Protein AF-A0A8T8HX83-F1 (afdb_monomer_lite)

Sequence (139 aa):
MDARGPGLGERLDAIRAEASGDGVSVTVDLHGKPVDLAFSREALALRPEALAHAVRRLVARAAADALSRATAVLSEVVPVDWLDPAGQPDPTGQSDPAERSALTGRSGLAGRRGAVERLDAVERPAAVERPGAAGPWAW

InterPro domains:
  IPR036894 Nucleoid-associated protein YbaB-like domain superfamily [G3DSA:3.30.1310.10] (6-80)

Radius of gyration: 31.45 Å; chains: 1; bounding box: 86×32×72 Å

pLDDT: mean 73.51, std 24.48, range [34.69, 98.75]

Organism: NCBI:txid173560

Secondary structure (DSSP, 8-state):
--SSPPPHHHHHHT-EEEEEETTEEEEEETTS-EEEEEE-TTGGGS-HHHHHHHHHHHHHHHHHHHHHHHHHHHHTTS-GGGS-TT----S-----GGGGTT-------------------------------------

Structure (mmCIF, N/CA/C/O backbone):
data_AF-A0A8T8HX83-F1
#
_entry.id   AF-A0A8T8HX83-F1
#
loop_
_atom_site.group_PDB
_atom_site.id
_atom_site.type_symbol
_atom_site.label_atom_id
_atom_site.label_alt_id
_atom_site.label_comp_id
_atom_site.label_asym_id
_atom_site.label_entity_id
_atom_site.label_seq_id
_atom_site.pdbx_PDB_ins_code
_atom_site.Cartn_x
_atom_site.Cartn_y
_atom_site.Cartn_z
_atom_site.occupancy
_atom_site.B_iso_or_equiv
_atom_site.auth_seq_id
_atom_site.auth_comp_id
_atom_site.auth_asym_id
_atom_site.auth_atom_id
_atom_site.pdbx_PDB_model_num
ATOM 1 N N . MET A 1 1 ? 2.676 10.039 -29.793 1.00 46.41 1 MET A N 1
ATOM 2 C CA . MET A 1 1 ? 2.387 8.830 -28.997 1.00 46.41 1 MET A CA 1
ATOM 3 C C . MET A 1 1 ? 3.520 7.868 -29.278 1.00 46.41 1 MET A C 1
ATOM 5 O O . MET A 1 1 ? 3.504 7.213 -30.313 1.00 46.41 1 MET A O 1
ATOM 9 N N . ASP A 1 2 ? 4.566 7.907 -28.457 1.00 44.38 2 ASP A N 1
ATOM 10 C CA . ASP A 1 2 ? 5.737 7.054 -28.650 1.00 44.38 2 ASP A CA 1
ATOM 11 C C . ASP A 1 2 ? 5.355 5.592 -28.407 1.00 44.38 2 ASP A C 1
ATOM 13 O O . ASP A 1 2 ? 4.798 5.240 -27.374 1.00 44.38 2 ASP A O 1
ATOM 17 N N . ALA A 1 3 ? 5.624 4.738 -29.393 1.00 56.97 3 ALA A N 1
ATOM 18 C CA . ALA A 1 3 ? 5.230 3.327 -29.425 1.00 56.97 3 ALA A CA 1
ATOM 19 C C . ALA A 1 3 ? 6.085 2.415 -28.517 1.00 56.97 3 ALA A C 1
ATOM 21 O O . ALA A 1 3 ? 6.122 1.200 -28.704 1.00 56.97 3 ALA A O 1
ATOM 22 N N . ARG A 1 4 ? 6.804 2.988 -27.549 1.00 68.12 4 ARG A N 1
ATOM 23 C CA . ARG A 1 4 ? 7.551 2.249 -26.528 1.00 68.12 4 ARG A CA 1
ATOM 24 C C . ARG A 1 4 ? 6.786 2.433 -25.228 1.00 68.12 4 ARG A C 1
ATOM 26 O O . ARG A 1 4 ? 6.531 3.567 -24.842 1.00 68.12 4 ARG A O 1
ATOM 33 N N . GLY A 1 5 ? 6.366 1.330 -24.611 1.00 70.62 5 GLY A N 1
ATOM 34 C CA . GLY A 1 5 ? 5.662 1.359 -23.330 1.00 70.62 5 GLY A CA 1
ATOM 35 C C . GLY A 1 5 ? 6.435 2.117 -22.238 1.00 70.62 5 GLY A C 1
ATOM 36 O O . GLY A 1 5 ? 7.593 2.489 -22.450 1.00 70.62 5 GLY A O 1
ATOM 37 N N . PRO A 1 6 ? 5.808 2.335 -21.070 1.00 82.81 6 PRO A N 1
ATOM 38 C CA . PRO A 1 6 ? 6.400 3.106 -19.981 1.00 82.81 6 PRO A CA 1
ATOM 39 C C . PRO A 1 6 ? 7.792 2.575 -19.621 1.00 82.81 6 PRO A C 1
ATOM 41 O O . PRO A 1 6 ? 8.014 1.361 -19.540 1.00 82.81 6 PRO A O 1
ATOM 44 N N . GLY A 1 7 ? 8.740 3.494 -19.426 1.00 89.19 7 GLY A N 1
ATOM 45 C CA . GLY A 1 7 ? 10.116 3.148 -19.068 1.00 89.19 7 GLY A CA 1
ATOM 46 C C . GLY A 1 7 ? 10.184 2.447 -17.708 1.00 89.19 7 GLY A C 1
ATOM 47 O O . GLY A 1 7 ? 9.274 2.569 -16.894 1.00 89.19 7 GLY A O 1
ATOM 48 N N . LEU A 1 8 ? 11.279 1.733 -17.418 1.00 91.06 8 LEU A N 1
ATOM 49 C CA . LEU A 1 8 ? 11.431 1.001 -16.149 1.00 91.06 8 LEU A CA 1
ATOM 50 C C . LEU A 1 8 ? 11.175 1.886 -14.916 1.00 91.06 8 LEU A C 1
ATOM 52 O O . LEU A 1 8 ? 10.463 1.474 -14.007 1.00 91.06 8 LEU A O 1
ATOM 56 N N . GLY A 1 9 ? 11.715 3.108 -14.903 1.00 90.31 9 GLY A N 1
ATOM 57 C CA . GLY A 1 9 ? 11.500 4.052 -13.803 1.00 90.31 9 GLY A CA 1
ATOM 58 C C . GLY A 1 9 ? 10.027 4.422 -13.615 1.00 90.31 9 GLY A C 1
ATOM 59 O O . GLY A 1 9 ? 9.544 4.418 -12.493 1.00 90.31 9 GLY A O 1
ATOM 60 N N . GLU A 1 10 ? 9.296 4.653 -14.706 1.00 93.62 10 GLU A N 1
ATOM 61 C CA . GLU A 1 10 ? 7.857 4.950 -14.677 1.00 93.62 10 GLU A CA 1
ATOM 62 C C . GLU A 1 10 ? 7.046 3.740 -14.198 1.00 93.62 10 GLU A C 1
ATOM 64 O O . GLU A 1 10 ? 6.127 3.875 -13.394 1.00 93.62 10 GLU A O 1
ATOM 69 N N . ARG A 1 11 ? 7.432 2.532 -14.622 1.00 94.25 11 ARG A N 1
ATOM 70 C CA . ARG A 1 11 ? 6.816 1.286 -14.152 1.00 94.25 11 ARG A CA 1
ATOM 71 C C . ARG A 1 11 ? 7.008 1.081 -12.651 1.00 94.25 11 ARG A C 1
ATOM 73 O O . ARG A 1 11 ? 6.066 0.660 -11.990 1.00 94.25 11 ARG A O 1
ATOM 80 N N . LEU A 1 12 ? 8.203 1.358 -12.126 1.00 95.44 12 LEU A N 1
ATOM 81 C CA . LEU A 1 12 ? 8.504 1.256 -10.695 1.00 95.44 12 LEU A CA 1
ATOM 82 C C . LEU A 1 12 ? 7.806 2.357 -9.888 1.00 95.44 12 LEU A C 1
ATOM 84 O O . LEU A 1 12 ? 7.233 2.068 -8.840 1.00 95.44 12 LEU A O 1
ATOM 88 N N . ASP A 1 13 ? 7.797 3.592 -10.391 1.00 95.12 13 ASP A N 1
ATOM 89 C CA . ASP A 1 13 ? 7.121 4.721 -9.742 1.00 95.1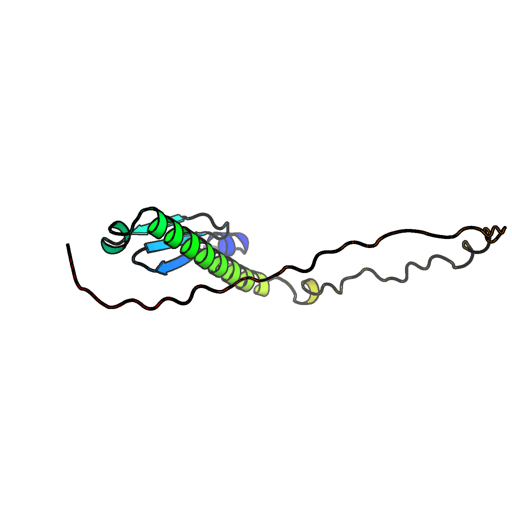2 13 ASP A CA 1
ATOM 90 C C . ASP A 1 13 ? 5.598 4.546 -9.710 1.00 95.12 13 ASP A C 1
ATOM 92 O O . ASP A 1 13 ? 4.944 4.998 -8.774 1.00 95.12 13 ASP A O 1
ATOM 96 N N . ALA A 1 14 ? 5.021 3.818 -10.669 1.00 96.25 14 ALA A N 1
ATOM 97 C CA . ALA A 1 14 ? 3.603 3.473 -10.679 1.00 96.25 14 ALA A CA 1
ATOM 98 C C . ALA A 1 14 ? 3.220 2.383 -9.658 1.00 96.25 14 ALA A C 1
ATOM 100 O O . ALA A 1 14 ? 2.029 2.152 -9.429 1.00 96.25 14 ALA A O 1
ATOM 101 N N . ILE A 1 15 ? 4.184 1.700 -9.024 1.00 97.69 15 ILE A N 1
ATOM 102 C CA . ILE A 1 15 ? 3.877 0.622 -8.079 1.00 97.69 15 ILE A CA 1
ATOM 103 C C . ILE A 1 15 ? 3.201 1.199 -6.840 1.00 97.69 15 ILE A C 1
ATOM 105 O O . ILE A 1 15 ? 3.781 1.962 -6.065 1.00 97.69 15 ILE A O 1
ATOM 109 N N . ARG A 1 16 ? 1.960 0.770 -6.638 1.00 98.12 16 ARG A N 1
ATOM 110 C CA . ARG A 1 16 ? 1.189 0.953 -5.413 1.00 98.12 16 ARG A CA 1
ATOM 111 C C . ARG A 1 16 ? 0.725 -0.408 -4.926 1.00 98.12 16 ARG A C 1
ATOM 113 O O . ARG A 1 16 ? 0.437 -1.281 -5.749 1.00 98.12 16 ARG A O 1
ATOM 120 N N . ALA A 1 17 ? 0.653 -0.599 -3.617 1.00 98.56 17 ALA A N 1
ATOM 121 C CA . ALA A 1 17 ? 0.102 -1.805 -3.012 1.00 98.56 17 ALA A CA 1
ATOM 122 C C . ALA A 1 17 ? -0.838 -1.439 -1.870 1.00 98.56 17 ALA A C 1
ATOM 124 O O . ALA A 1 17 ? -0.566 -0.512 -1.111 1.00 98.56 17 ALA A O 1
ATOM 125 N N . GLU A 1 18 ? -1.936 -2.179 -1.768 1.00 98.50 18 GLU A N 1
ATOM 126 C CA . GLU A 1 18 ? -2.992 -1.959 -0.789 1.00 98.50 18 GLU A CA 1
ATOM 127 C C . GLU A 1 18 ? -3.081 -3.159 0.153 1.00 98.50 18 GLU A C 1
ATOM 129 O O . GLU A 1 18 ? -2.979 -4.309 -0.281 1.00 98.50 18 GLU A O 1
ATOM 134 N N . ALA A 1 19 ? -3.303 -2.890 1.437 1.00 98.56 19 ALA A N 1
ATOM 135 C CA . ALA A 1 19 ? -3.663 -3.897 2.422 1.00 98.56 19 ALA A CA 1
ATOM 136 C C . ALA A 1 19 ? -4.820 -3.402 3.292 1.00 98.56 19 ALA A C 1
ATOM 138 O O . ALA A 1 19 ? -4.794 -2.284 3.807 1.00 98.56 19 ALA A O 1
ATOM 139 N N . SER A 1 20 ? -5.791 -4.283 3.532 1.00 98.31 20 SER A N 1
ATOM 140 C CA . SER A 1 20 ? -6.970 -3.996 4.349 1.00 98.31 20 SER A CA 1
ATOM 141 C C . SER A 1 20 ? -7.170 -5.011 5.477 1.00 98.31 20 SER A C 1
ATOM 143 O O . SER A 1 20 ? -6.863 -6.196 5.326 1.00 98.31 20 SER A O 1
ATOM 145 N N . GLY A 1 21 ? -7.723 -4.566 6.604 1.00 97.75 21 GLY A N 1
ATOM 146 C CA . GLY A 1 21 ? -8.079 -5.407 7.750 1.00 97.75 21 GLY A CA 1
ATOM 147 C C . GLY A 1 21 ? -8.609 -4.584 8.924 1.00 97.75 21 GLY A C 1
ATOM 148 O O . GLY A 1 21 ? -8.268 -3.413 9.052 1.00 97.75 21 GLY A O 1
ATOM 149 N N . ASP A 1 22 ? -9.453 -5.182 9.769 1.00 96.62 22 ASP A N 1
ATOM 150 C CA . ASP A 1 22 ? -10.086 -4.517 10.927 1.00 96.62 22 ASP A CA 1
ATOM 151 C C . ASP A 1 22 ? -10.778 -3.187 10.565 1.00 96.62 22 ASP A C 1
ATOM 153 O O . ASP A 1 22 ? -10.756 -2.218 11.322 1.00 96.62 22 ASP A O 1
ATOM 157 N N . GLY A 1 23 ? -11.344 -3.119 9.356 1.00 97.50 23 GLY A N 1
ATOM 158 C CA . GLY A 1 23 ? -12.006 -1.922 8.851 1.00 97.50 23 GLY A CA 1
ATOM 159 C C . GLY A 1 23 ? -11.067 -0.776 8.449 1.00 97.50 23 GLY A C 1
ATOM 160 O O . GLY A 1 23 ? -11.556 0.330 8.226 1.00 97.50 23 GLY A O 1
ATOM 161 N N . VAL A 1 24 ? -9.756 -1.011 8.376 1.00 98.38 24 VAL A N 1
ATOM 162 C CA . VAL A 1 24 ? -8.732 -0.077 7.883 1.00 98.38 24 VAL A CA 1
ATOM 163 C C . VAL A 1 24 ? -8.277 -0.536 6.497 1.00 98.38 24 VAL A C 1
ATOM 165 O O . VAL A 1 24 ? -8.068 -1.733 6.300 1.00 98.38 24 VAL A O 1
ATOM 168 N N . SER A 1 25 ? -8.083 0.388 5.554 1.00 98.44 25 SER A N 1
ATOM 169 C CA . SER A 1 25 ? -7.333 0.133 4.315 1.00 98.44 25 SER A CA 1
ATOM 170 C C . SER A 1 25 ? -6.172 1.115 4.185 1.00 98.44 25 SER A C 1
ATOM 172 O O . SER A 1 25 ? -6.318 2.297 4.497 1.00 98.44 25 SER A O 1
ATOM 174 N N . VAL A 1 26 ? -5.011 0.618 3.762 1.00 98.62 26 VAL A N 1
ATOM 175 C CA . VAL A 1 26 ? -3.785 1.398 3.570 1.00 98.62 26 VAL A CA 1
ATOM 176 C C . VAL A 1 26 ? -3.224 1.107 2.190 1.00 98.62 26 VAL A C 1
ATOM 178 O O . VAL A 1 26 ? -2.954 -0.053 1.881 1.00 98.62 26 VAL A O 1
ATOM 181 N N . THR A 1 27 ? -2.951 2.156 1.417 1.00 98.75 27 THR A N 1
ATOM 182 C CA . THR A 1 27 ? -2.176 2.061 0.175 1.00 98.75 27 THR A CA 1
ATOM 183 C C . THR A 1 27 ? -0.812 2.705 0.368 1.00 98.75 27 THR A C 1
ATOM 185 O O . THR A 1 27 ? -0.717 3.834 0.853 1.00 98.75 27 THR A O 1
ATOM 188 N N . VAL A 1 28 ? 0.251 2.013 -0.037 1.00 98.62 28 VAL A N 1
ATOM 189 C CA . VAL A 1 28 ? 1.629 2.524 -0.012 1.00 98.62 28 VAL A CA 1
ATOM 190 C C . VAL A 1 28 ? 2.234 2.566 -1.410 1.00 98.62 28 VAL A C 1
ATOM 192 O O . VAL A 1 28 ? 1.839 1.802 -2.296 1.00 98.62 28 VAL A O 1
ATOM 195 N N . ASP A 1 29 ? 3.198 3.459 -1.605 1.00 98.31 29 ASP A N 1
ATOM 196 C CA . ASP A 1 29 ? 4.095 3.432 -2.758 1.00 98.31 29 ASP A CA 1
ATOM 197 C C . ASP A 1 29 ? 5.273 2.467 -2.570 1.00 98.31 29 ASP A C 1
ATOM 199 O O . ASP A 1 29 ? 5.438 1.835 -1.523 1.00 98.31 29 ASP A O 1
ATOM 203 N N . LEU A 1 30 ? 6.108 2.351 -3.606 1.00 97.56 30 LEU A N 1
ATOM 204 C CA . LEU A 1 30 ? 7.309 1.518 -3.578 1.00 97.56 30 LEU A CA 1
ATOM 205 C C . LEU A 1 30 ? 8.324 1.946 -2.504 1.00 97.56 30 LEU A C 1
ATOM 207 O O . LEU A 1 30 ? 9.089 1.118 -2.014 1.00 97.56 30 LEU A O 1
ATOM 211 N N . HIS A 1 31 ? 8.327 3.215 -2.101 1.00 94.69 31 HIS A N 1
ATOM 212 C CA . HIS A 1 31 ? 9.190 3.709 -1.028 1.00 94.69 31 HIS A CA 1
ATOM 213 C C . HIS A 1 31 ? 8.657 3.347 0.368 1.00 94.69 31 HIS A C 1
ATOM 215 O O . HIS A 1 31 ? 9.291 3.673 1.373 1.00 94.69 31 HIS A O 1
ATOM 221 N N . GLY A 1 32 ? 7.501 2.680 0.448 1.00 94.00 32 GLY A N 1
ATOM 222 C CA . GLY A 1 32 ? 6.821 2.346 1.696 1.00 94.00 32 GLY A CA 1
ATOM 223 C C . GLY A 1 32 ? 6.073 3.531 2.307 1.00 94.00 32 GLY A C 1
ATOM 224 O O . GLY A 1 32 ? 5.621 3.443 3.452 1.00 94.00 32 GLY A O 1
ATOM 225 N N . LYS A 1 33 ? 5.927 4.643 1.576 1.00 97.38 33 LYS A N 1
ATOM 226 C CA . LYS A 1 33 ? 5.183 5.811 2.042 1.00 97.38 33 LYS A CA 1
ATOM 227 C C . LYS A 1 33 ? 3.683 5.559 1.848 1.00 97.38 33 LYS A C 1
ATOM 229 O O . LYS A 1 33 ? 3.265 5.228 0.738 1.00 97.38 33 LYS A O 1
ATOM 234 N N . PRO A 1 34 ? 2.848 5.759 2.883 1.00 97.06 34 PRO A N 1
ATOM 235 C CA . PRO A 1 34 ? 1.400 5.754 2.718 1.00 97.06 34 PRO A CA 1
ATOM 236 C C . PRO A 1 34 ? 0.964 6.871 1.765 1.00 97.06 34 PRO A C 1
ATOM 238 O O . PRO A 1 34 ? 1.287 8.042 1.981 1.00 97.06 34 PRO A O 1
ATOM 241 N N . VAL A 1 35 ? 0.237 6.499 0.716 1.00 98.31 35 VAL A N 1
ATOM 242 C CA . VAL A 1 35 ? -0.342 7.429 -0.266 1.00 98.31 35 VAL A CA 1
ATOM 243 C C . VAL A 1 35 ? -1.858 7.528 -0.148 1.00 98.31 35 VAL A C 1
ATOM 245 O O . VAL A 1 35 ? -2.425 8.515 -0.605 1.00 98.31 35 VAL A O 1
ATOM 248 N N . ASP A 1 36 ? -2.497 6.540 0.482 1.00 98.38 36 ASP A N 1
ATOM 249 C CA . ASP A 1 36 ? -3.917 6.571 0.823 1.00 98.38 36 ASP A CA 1
ATOM 250 C C . ASP A 1 36 ? -4.183 5.802 2.125 1.00 98.38 36 ASP A C 1
ATOM 252 O O . ASP A 1 36 ? -3.469 4.849 2.464 1.00 98.38 36 ASP A O 1
ATOM 256 N N . LEU A 1 37 ? -5.195 6.244 2.868 1.00 98.31 37 LEU A N 1
ATOM 257 C CA . LEU A 1 37 ? -5.577 5.700 4.165 1.00 98.31 37 LEU A CA 1
ATOM 258 C C . LEU A 1 37 ? -7.075 5.903 4.393 1.00 98.31 37 LEU A C 1
ATOM 260 O O . LEU A 1 37 ? -7.551 7.033 4.509 1.00 98.31 37 LEU A O 1
ATOM 264 N N . ALA A 1 38 ? -7.800 4.798 4.537 1.00 98.44 38 ALA A N 1
ATOM 265 C CA . ALA A 1 38 ? -9.239 4.799 4.750 1.00 98.44 38 ALA A CA 1
ATOM 266 C C . ALA A 1 38 ? -9.623 4.050 6.030 1.00 98.44 38 ALA A C 1
ATOM 268 O O . ALA A 1 38 ? -9.045 3.016 6.376 1.00 98.44 38 ALA A O 1
ATOM 269 N N . PHE A 1 39 ? -10.651 4.562 6.709 1.00 98.38 39 PHE A N 1
ATOM 270 C CA . PHE A 1 39 ? -11.209 3.980 7.925 1.00 98.38 39 PHE A CA 1
ATOM 271 C C . PHE A 1 39 ? -12.716 3.794 7.782 1.00 98.38 39 PHE A C 1
ATOM 273 O O . PHE A 1 39 ? -13.451 4.729 7.465 1.00 98.38 39 PHE A O 1
ATOM 280 N N . SER A 1 40 ? -13.184 2.590 8.076 1.00 98.19 40 SER A N 1
ATOM 281 C CA . SER A 1 40 ? -14.597 2.319 8.313 1.00 98.19 40 SER A CA 1
ATOM 282 C C . SER A 1 40 ? -15.028 2.823 9.693 1.00 98.19 40 SER A C 1
ATOM 284 O O . SER A 1 40 ? -14.212 3.103 10.575 1.00 98.19 40 SER A O 1
ATOM 286 N N . ARG A 1 41 ? -16.343 2.873 9.920 1.00 97.25 41 ARG A N 1
ATOM 287 C CA . ARG A 1 41 ? -16.911 3.228 11.227 1.00 97.25 41 ARG A CA 1
ATOM 288 C C . ARG A 1 41 ? -16.490 2.264 12.341 1.00 97.25 41 ARG A C 1
ATOM 290 O O . ARG A 1 41 ? -16.316 2.693 13.475 1.00 97.25 41 ARG A O 1
ATOM 297 N N . GLU A 1 42 ? -16.317 0.988 12.010 1.00 95.69 42 GLU A N 1
ATOM 298 C CA . GLU A 1 42 ? -15.882 -0.056 12.943 1.00 95.69 42 GLU A CA 1
ATOM 299 C C . GLU A 1 42 ? -14.436 0.167 13.393 1.00 95.69 42 GLU A C 1
ATOM 301 O O . GLU A 1 42 ? -14.149 0.113 14.587 1.00 95.69 42 GLU A O 1
ATOM 306 N N . ALA A 1 43 ? -13.544 0.524 12.464 1.00 96.56 43 ALA A N 1
ATOM 307 C CA . ALA A 1 43 ? -12.157 0.857 12.787 1.00 96.56 43 ALA A CA 1
ATOM 308 C C . ALA A 1 43 ? -12.055 2.060 13.735 1.00 96.56 43 ALA A C 1
ATOM 310 O O . ALA A 1 43 ? -11.215 2.078 14.631 1.00 96.56 43 ALA A O 1
ATOM 311 N N . LEU A 1 44 ? -12.938 3.051 13.574 1.00 97.25 44 LEU A N 1
ATOM 312 C CA . LEU A 1 44 ? -12.994 4.225 14.450 1.00 97.25 44 LEU A CA 1
ATOM 313 C C . LEU A 1 44 ? -13.558 3.923 15.847 1.00 97.25 44 LEU A C 1
ATOM 315 O O . LEU A 1 44 ? -13.392 4.738 16.751 1.00 97.25 44 LEU A O 1
ATOM 319 N N . ALA A 1 45 ? -14.203 2.769 16.039 1.00 97.69 45 ALA A N 1
ATOM 320 C CA . ALA A 1 45 ? -14.626 2.298 17.356 1.00 97.69 45 ALA A CA 1
ATOM 321 C C . ALA A 1 45 ? -13.507 1.547 18.105 1.00 97.69 45 ALA A C 1
ATOM 323 O O . ALA A 1 45 ? -13.651 1.253 19.293 1.00 97.69 45 ALA A O 1
ATOM 324 N N . LEU A 1 46 ? -12.391 1.234 17.435 1.00 97.50 46 LEU A N 1
ATOM 325 C CA . LEU A 1 46 ? -11.239 0.614 18.076 1.00 97.50 46 LEU A CA 1
ATOM 326 C C . LEU A 1 46 ? -10.582 1.579 19.063 1.00 97.50 46 LEU A C 1
ATOM 328 O O . LEU A 1 46 ? -10.548 2.796 18.881 1.00 97.50 46 LEU A O 1
ATOM 332 N N . ARG A 1 47 ? -9.958 1.005 20.091 1.00 98.31 47 ARG A N 1
ATOM 333 C CA . ARG A 1 47 ? -9.056 1.763 20.955 1.00 98.31 47 ARG A CA 1
ATOM 334 C C . ARG A 1 47 ? -7.879 2.334 20.150 1.00 98.31 47 ARG A C 1
ATOM 336 O O . ARG A 1 47 ? -7.381 1.638 19.260 1.00 98.31 47 ARG A O 1
ATOM 343 N N . PRO A 1 48 ? -7.346 3.515 20.515 1.00 98.38 48 PRO A N 1
ATOM 344 C CA . PRO A 1 48 ? -6.222 4.132 19.809 1.00 98.38 48 PRO A CA 1
ATOM 345 C C . PRO A 1 48 ? -5.008 3.212 19.636 1.00 98.38 48 PRO A C 1
ATOM 347 O O . PRO A 1 48 ? -4.420 3.162 18.556 1.00 98.38 48 PRO A O 1
ATOM 350 N N . GLU A 1 49 ? -4.652 2.426 20.659 1.00 98.56 49 GLU A N 1
ATOM 351 C CA . GLU A 1 49 ? -3.503 1.514 20.573 1.00 98.56 49 GLU A CA 1
ATOM 352 C C . GLU A 1 49 ? -3.746 0.379 19.572 1.00 98.56 49 GLU A C 1
ATOM 354 O O . GLU A 1 49 ? -2.835 -0.004 18.832 1.00 98.56 49 GLU A O 1
ATOM 359 N N . ALA A 1 50 ? -4.977 -0.140 19.538 1.00 98.19 50 ALA A N 1
ATOM 360 C CA . ALA A 1 50 ? -5.383 -1.195 18.619 1.00 98.19 50 ALA A CA 1
ATOM 361 C C . ALA A 1 50 ? -5.410 -0.677 17.176 1.00 98.19 50 ALA A C 1
ATOM 363 O O . ALA A 1 50 ? -4.856 -1.325 16.290 1.00 98.19 50 ALA A O 1
ATOM 364 N N . LEU A 1 51 ? -5.955 0.522 16.954 1.00 98.50 51 LEU A N 1
ATOM 365 C CA . LEU A 1 51 ? -5.960 1.163 15.642 1.00 98.50 51 LEU A CA 1
ATOM 366 C C . LEU A 1 51 ? -4.535 1.434 15.144 1.00 98.50 51 LEU A C 1
ATOM 368 O O . LEU A 1 51 ? -4.191 1.092 14.014 1.00 98.50 51 LEU A O 1
ATOM 372 N N . ALA A 1 52 ? -3.667 1.977 16.002 1.00 98.44 52 ALA A N 1
ATOM 373 C CA . ALA A 1 52 ? -2.272 2.225 15.651 1.00 98.44 52 ALA A CA 1
ATOM 374 C C . ALA A 1 52 ? -1.525 0.922 15.323 1.00 98.44 52 ALA A C 1
ATOM 376 O O . ALA A 1 52 ? -0.710 0.885 14.400 1.00 98.44 52 ALA A O 1
ATOM 377 N N . HIS A 1 53 ? -1.797 -0.158 16.061 1.00 98.56 53 HIS A N 1
ATOM 378 C CA . HIS A 1 53 ? -1.250 -1.476 15.752 1.00 98.56 53 HIS A CA 1
ATOM 379 C C . HIS A 1 53 ? -1.759 -2.006 14.403 1.00 98.56 53 HIS A C 1
ATOM 381 O O . HIS A 1 53 ? -0.947 -2.454 13.591 1.00 98.56 53 HIS A O 1
ATOM 387 N N . ALA A 1 54 ? -3.065 -1.898 14.134 1.00 98.19 54 ALA A N 1
ATOM 388 C CA . ALA A 1 54 ? -3.671 -2.313 12.872 1.00 98.19 54 ALA A CA 1
ATOM 389 C C . ALA A 1 54 ? -3.048 -1.572 11.680 1.00 98.19 54 ALA A C 1
ATOM 391 O O . ALA A 1 54 ? -2.593 -2.217 10.736 1.00 98.19 54 ALA A O 1
ATOM 392 N N . VAL A 1 55 ? -2.919 -0.243 11.764 1.00 98.31 55 VAL A N 1
ATOM 393 C CA . VAL A 1 55 ? -2.286 0.580 10.721 1.00 98.31 55 VAL A CA 1
ATOM 394 C C . VAL A 1 55 ? -0.837 0.153 10.487 1.00 98.31 55 VAL A C 1
ATOM 396 O O . VAL A 1 55 ? -0.469 -0.123 9.349 1.00 98.31 55 VAL A O 1
ATOM 399 N N . ARG A 1 56 ? -0.009 0.024 11.536 1.00 98.38 56 ARG A N 1
ATOM 400 C CA . ARG A 1 56 ? 1.401 -0.394 11.376 1.00 98.38 56 ARG A CA 1
ATOM 401 C C . ARG A 1 56 ? 1.529 -1.764 10.711 1.00 98.38 56 ARG A C 1
ATOM 403 O O . ARG A 1 56 ? 2.374 -1.944 9.838 1.00 98.38 56 ARG A O 1
ATOM 410 N N . ARG A 1 57 ? 0.685 -2.720 11.108 1.00 98.50 57 ARG A N 1
ATOM 411 C CA . ARG A 1 57 ? 0.656 -4.066 10.522 1.00 98.50 57 ARG A CA 1
ATOM 412 C C . ARG A 1 57 ? 0.269 -4.024 9.041 1.00 98.50 57 ARG A C 1
ATOM 414 O O . ARG A 1 57 ? 0.897 -4.707 8.237 1.00 98.50 57 ARG A O 1
ATOM 421 N N . LEU A 1 58 ? -0.739 -3.229 8.678 1.00 98.69 58 LEU A N 1
ATOM 422 C CA . LEU A 1 58 ? -1.182 -3.088 7.287 1.00 98.69 58 LEU A CA 1
ATOM 423 C C . LEU A 1 58 ? -0.149 -2.368 6.420 1.00 98.69 58 LEU A C 1
ATOM 425 O O . LEU A 1 58 ? 0.118 -2.837 5.320 1.00 98.69 58 LEU A O 1
ATOM 429 N N . VAL A 1 59 ? 0.500 -1.315 6.928 1.00 98.62 59 VAL A N 1
ATOM 430 C CA . VAL A 1 59 ? 1.618 -0.644 6.239 1.00 98.62 59 VAL A CA 1
ATOM 431 C C . VAL A 1 59 ? 2.741 -1.636 5.943 1.00 98.62 59 VAL A C 1
ATOM 433 O O . VAL A 1 59 ? 3.197 -1.716 4.808 1.00 98.62 59 VAL A O 1
ATOM 436 N N . ALA A 1 60 ? 3.162 -2.428 6.937 1.00 98.38 60 ALA A N 1
ATOM 437 C CA . ALA A 1 60 ? 4.223 -3.417 6.749 1.00 98.38 60 ALA A CA 1
ATOM 438 C C . ALA A 1 60 ? 3.855 -4.464 5.684 1.00 98.38 60 ALA A C 1
ATOM 440 O O . ALA A 1 60 ? 4.686 -4.821 4.850 1.00 98.38 60 ALA A O 1
ATOM 441 N N . ARG A 1 61 ? 2.597 -4.920 5.681 1.00 98.62 61 ARG A N 1
ATOM 442 C CA . ARG A 1 61 ? 2.088 -5.858 4.675 1.00 98.62 61 ARG A CA 1
ATOM 443 C C . ARG A 1 61 ? 2.052 -5.238 3.278 1.00 98.62 61 ARG A C 1
ATOM 445 O O . ARG A 1 61 ? 2.593 -5.824 2.349 1.00 98.62 61 ARG A O 1
ATOM 452 N N . ALA A 1 62 ? 1.468 -4.050 3.140 1.00 98.50 62 ALA A N 1
ATOM 453 C CA . ALA A 1 62 ? 1.389 -3.353 1.862 1.00 98.50 62 ALA A CA 1
ATOM 454 C C . ALA A 1 62 ? 2.791 -3.051 1.302 1.00 98.50 62 ALA A C 1
ATOM 456 O O . ALA A 1 62 ? 3.025 -3.217 0.110 1.00 98.50 62 ALA A O 1
ATOM 457 N N . ALA A 1 63 ? 3.755 -2.690 2.155 1.00 98.44 63 ALA A N 1
ATOM 458 C CA . ALA A 1 63 ? 5.139 -2.458 1.744 1.00 98.44 63 ALA A CA 1
ATOM 459 C C . ALA A 1 63 ? 5.827 -3.742 1.248 1.00 98.44 63 ALA A C 1
ATOM 461 O O . ALA A 1 63 ? 6.513 -3.715 0.226 1.00 98.44 63 ALA A O 1
ATOM 462 N N . ALA A 1 64 ? 5.612 -4.876 1.923 1.00 98.25 64 ALA A N 1
ATOM 463 C CA . ALA A 1 64 ? 6.109 -6.173 1.460 1.00 98.25 64 ALA A CA 1
ATOM 464 C C . ALA A 1 64 ? 5.506 -6.566 0.097 1.00 98.25 64 ALA A C 1
ATOM 466 O O . ALA A 1 64 ? 6.221 -7.049 -0.787 1.00 98.25 64 ALA A O 1
ATOM 467 N N . ASP A 1 65 ? 4.215 -6.296 -0.107 1.00 98.44 65 ASP A N 1
ATOM 468 C CA . ASP A 1 65 ? 3.537 -6.538 -1.382 1.00 98.44 65 ASP A CA 1
ATOM 469 C C . ASP A 1 65 ? 4.060 -5.601 -2.489 1.00 98.44 65 ASP A C 1
ATOM 471 O O . ASP A 1 65 ? 4.281 -6.046 -3.618 1.00 98.44 65 ASP A O 1
ATOM 475 N N . ALA A 1 66 ? 4.318 -4.323 -2.183 1.00 98.06 66 ALA A N 1
ATOM 476 C CA . ALA A 1 66 ? 4.918 -3.368 -3.119 1.00 98.06 66 ALA A CA 1
ATOM 477 C C . ALA A 1 66 ? 6.324 -3.807 -3.553 1.00 98.06 66 ALA A C 1
ATOM 479 O O . ALA A 1 66 ? 6.629 -3.811 -4.747 1.00 98.06 66 ALA A O 1
ATOM 480 N N . LEU A 1 67 ? 7.157 -4.242 -2.602 1.00 97.31 67 LEU A N 1
ATOM 481 C CA . LEU A 1 67 ? 8.499 -4.743 -2.894 1.00 97.31 67 LEU A CA 1
ATOM 482 C C . LEU A 1 67 ? 8.447 -6.010 -3.756 1.00 97.31 67 LEU A C 1
ATOM 484 O O . LEU A 1 67 ? 9.183 -6.113 -4.732 1.00 97.31 67 LEU A O 1
ATOM 488 N N . SER A 1 68 ? 7.523 -6.927 -3.460 1.00 96.81 68 SER A N 1
ATOM 489 C CA . SER A 1 68 ? 7.323 -8.144 -4.258 1.00 96.81 68 SER A CA 1
ATOM 490 C C . SER A 1 68 ? 6.954 -7.820 -5.712 1.00 96.81 68 SER A C 1
ATOM 492 O O . SER A 1 68 ? 7.486 -8.427 -6.644 1.00 96.81 68 SER A O 1
ATOM 494 N N . ARG A 1 69 ? 6.093 -6.813 -5.931 1.00 97.06 69 ARG A N 1
ATOM 495 C CA . ARG A 1 69 ? 5.760 -6.313 -7.279 1.00 97.06 69 ARG A CA 1
ATOM 496 C C . ARG A 1 69 ? 6.975 -5.692 -7.969 1.00 97.06 69 ARG A C 1
ATOM 498 O O . ARG A 1 69 ? 7.175 -5.924 -9.158 1.00 97.06 69 ARG A O 1
ATOM 505 N N . ALA A 1 70 ? 7.804 -4.943 -7.243 1.00 94.88 70 ALA A N 1
ATOM 506 C CA . ALA A 1 70 ? 9.021 -4.364 -7.806 1.00 94.88 70 ALA A CA 1
ATOM 507 C C . ALA A 1 70 ? 10.047 -5.428 -8.194 1.00 94.88 70 ALA A C 1
ATOM 50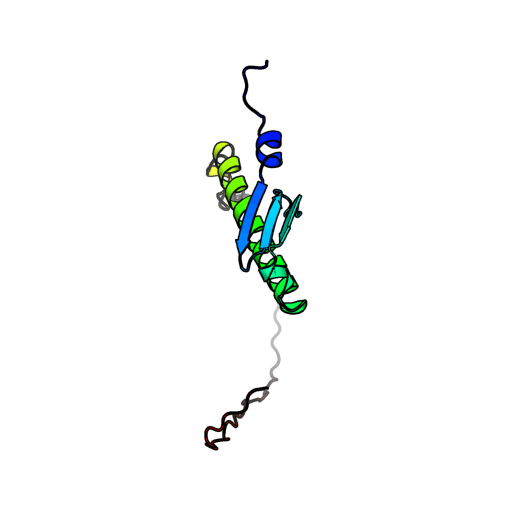9 O O . ALA A 1 70 ? 10.628 -5.334 -9.271 1.00 94.88 70 ALA A O 1
ATOM 510 N N . THR A 1 71 ? 10.229 -6.470 -7.380 1.00 94.44 71 THR A N 1
ATOM 511 C CA . THR A 1 71 ? 11.088 -7.609 -7.729 1.00 94.44 71 THR A CA 1
ATOM 512 C C . THR A 1 71 ? 10.622 -8.281 -9.018 1.00 94.44 71 THR A C 1
ATOM 514 O O . THR A 1 71 ? 11.454 -8.573 -9.873 1.00 94.44 71 THR A O 1
ATOM 517 N N . ALA A 1 72 ? 9.309 -8.456 -9.208 1.00 92.31 72 ALA A N 1
ATOM 518 C CA . ALA A 1 72 ? 8.768 -8.993 -10.455 1.00 92.31 72 ALA A CA 1
ATOM 519 C C . ALA A 1 72 ? 9.120 -8.102 -11.661 1.00 92.31 72 ALA A C 1
ATOM 521 O O . ALA A 1 72 ? 9.640 -8.602 -12.655 1.00 92.31 72 ALA A O 1
ATOM 522 N N . VAL A 1 73 ? 8.946 -6.781 -11.544 1.00 92.50 73 VAL A N 1
ATOM 523 C CA . VAL A 1 73 ? 9.315 -5.824 -12.606 1.00 92.50 73 VAL A CA 1
ATOM 524 C C . VAL A 1 73 ? 10.818 -5.847 -12.902 1.00 92.50 73 VAL A C 1
ATOM 526 O O . VAL A 1 73 ? 11.216 -5.846 -14.063 1.00 92.50 73 VAL A O 1
ATOM 529 N N . LEU A 1 74 ? 11.664 -5.888 -11.870 1.00 90.69 74 LEU A N 1
ATOM 530 C CA . LEU A 1 74 ? 13.121 -5.926 -12.027 1.00 90.69 74 LEU A CA 1
ATOM 531 C C . LEU A 1 74 ? 13.600 -7.237 -12.658 1.00 90.69 74 LEU A C 1
ATOM 533 O O . LEU A 1 74 ? 14.537 -7.213 -13.453 1.00 90.69 74 LEU A O 1
ATOM 537 N N . SER A 1 75 ? 12.946 -8.363 -12.358 1.00 88.44 75 SER A N 1
ATOM 538 C CA . SER A 1 75 ? 13.311 -9.675 -12.910 1.00 88.44 75 SER A CA 1
ATOM 539 C C . SER A 1 75 ? 13.158 -9.773 -14.432 1.00 88.44 75 SER A C 1
ATOM 541 O O . SER A 1 75 ? 13.784 -10.619 -15.058 1.00 88.44 75 SER A O 1
ATOM 543 N N . GLU A 1 76 ? 12.384 -8.877 -15.048 1.00 86.12 76 GLU A N 1
ATOM 544 C CA . GLU A 1 76 ? 12.264 -8.792 -16.508 1.00 86.12 76 GLU A CA 1
ATOM 545 C C . GLU A 1 76 ? 13.490 -8.151 -17.177 1.00 86.12 76 GLU A C 1
ATOM 547 O O . GLU A 1 76 ? 13.671 -8.278 -18.387 1.00 86.12 76 GLU A O 1
ATOM 552 N N . VAL A 1 77 ? 14.302 -7.416 -16.411 1.00 84.06 77 VAL A N 1
ATOM 553 C CA . VAL A 1 77 ? 15.387 -6.564 -16.927 1.00 84.06 77 VAL A CA 1
ATOM 554 C C . VAL A 1 77 ? 16.756 -6.958 -16.384 1.00 84.06 77 VAL A C 1
ATOM 556 O O . VAL A 1 77 ? 17.767 -6.642 -17.007 1.00 84.06 77 VAL A O 1
ATOM 559 N N . VAL A 1 78 ? 16.801 -7.622 -15.228 1.00 76.19 78 VAL A N 1
ATOM 560 C CA . VAL A 1 78 ? 18.034 -8.105 -14.605 1.00 76.19 78 VAL A CA 1
ATOM 561 C C . VAL A 1 78 ? 18.336 -9.512 -15.133 1.00 76.19 78 VAL A C 1
ATOM 563 O O . VAL A 1 78 ? 17.545 -10.424 -14.888 1.00 76.19 78 VAL A O 1
ATOM 566 N N . PRO A 1 79 ? 19.469 -9.720 -15.832 1.00 64.75 79 PRO A N 1
ATOM 567 C CA . PRO A 1 79 ? 19.932 -11.057 -16.182 1.00 64.75 79 PRO A CA 1
ATOM 568 C C . PRO A 1 79 ? 20.129 -11.884 -14.908 1.00 64.75 79 PRO A C 1
ATOM 570 O O . PRO A 1 79 ? 20.694 -11.391 -13.931 1.00 64.75 79 PRO A O 1
ATOM 573 N N . VAL A 1 80 ? 19.680 -13.141 -14.916 1.00 61.69 80 VAL A N 1
ATOM 574 C CA . VAL A 1 80 ? 19.747 -14.051 -13.753 1.00 61.69 80 VAL A CA 1
ATOM 575 C C . VAL A 1 80 ? 21.185 -14.181 -13.223 1.00 61.69 80 VAL A C 1
ATOM 577 O O . VAL A 1 80 ? 21.403 -14.290 -12.021 1.00 61.69 80 VAL A O 1
ATOM 580 N N . ASP A 1 81 ? 22.160 -14.039 -14.115 1.00 62.69 81 ASP A N 1
ATOM 581 C CA . ASP A 1 81 ? 23.604 -14.109 -13.897 1.00 62.69 81 ASP A CA 1
ATOM 582 C C . ASP A 1 81 ? 24.149 -12.995 -12.973 1.00 62.69 81 ASP A C 1
ATOM 584 O O . ASP A 1 81 ? 25.243 -13.118 -12.429 1.00 62.69 81 ASP A O 1
ATOM 588 N N . TRP A 1 82 ? 23.406 -11.896 -12.780 1.00 62.25 82 TRP A N 1
ATOM 589 C CA . TRP A 1 82 ? 23.769 -10.808 -11.855 1.00 62.25 82 TRP A CA 1
ATOM 590 C C . TRP A 1 82 ? 23.297 -11.033 -10.417 1.00 62.25 82 TRP A C 1
ATOM 592 O O . TRP A 1 82 ? 23.778 -10.364 -9.503 1.00 62.25 82 TRP A O 1
ATOM 602 N N . LEU A 1 83 ? 22.354 -11.951 -10.205 1.00 59.94 83 LEU A N 1
ATOM 603 C CA . LEU A 1 83 ? 21.839 -12.311 -8.880 1.00 59.94 83 LEU A CA 1
ATOM 604 C C . LEU A 1 83 ? 22.648 -13.444 -8.230 1.00 59.94 83 LEU A C 1
ATOM 606 O O . LEU A 1 83 ? 22.322 -13.870 -7.122 1.00 59.94 83 LEU A O 1
ATOM 610 N N . ASP A 1 84 ? 23.708 -13.904 -8.899 1.00 58.44 84 ASP A N 1
ATOM 611 C CA . ASP A 1 84 ? 24.623 -14.911 -8.387 1.00 58.44 84 ASP A CA 1
ATOM 612 C C . ASP A 1 84 ? 25.711 -14.241 -7.517 1.00 58.44 84 ASP A C 1
ATOM 614 O O . ASP A 1 84 ? 26.550 -13.495 -8.032 1.00 58.44 84 ASP A O 1
ATOM 618 N N . PRO A 1 85 ? 25.769 -14.489 -6.194 1.00 55.59 85 PRO A N 1
ATOM 619 C CA . PRO A 1 85 ? 26.871 -14.005 -5.359 1.00 55.59 85 PRO A CA 1
ATOM 620 C 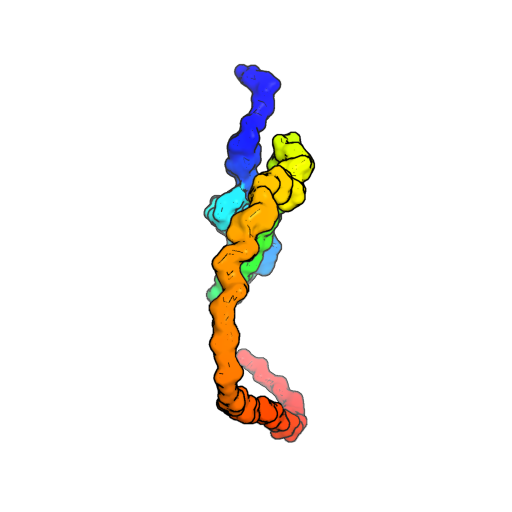C . PRO A 1 85 ? 28.220 -14.652 -5.732 1.00 55.59 85 PRO A C 1
ATOM 622 O O . PRO A 1 85 ? 29.255 -14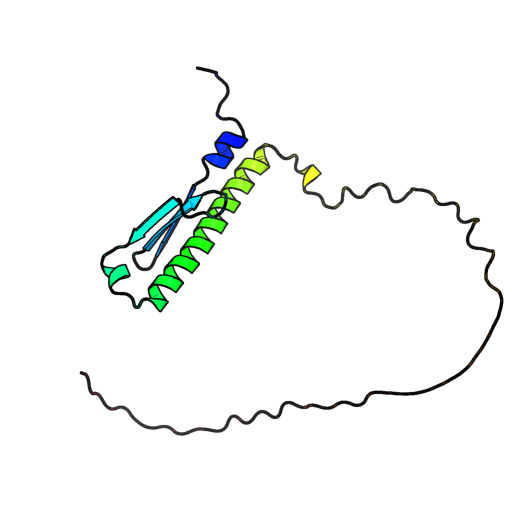.265 -5.191 1.00 55.59 85 PRO A O 1
ATOM 625 N N . ALA A 1 86 ? 28.219 -15.625 -6.652 1.00 51.78 86 ALA A N 1
ATOM 626 C CA . ALA A 1 86 ? 29.397 -16.290 -7.196 1.00 51.78 86 ALA A CA 1
ATOM 627 C C . ALA A 1 86 ? 30.135 -15.491 -8.290 1.00 51.78 86 ALA A C 1
ATOM 629 O O . ALA A 1 86 ? 31.126 -15.983 -8.828 1.00 51.78 86 ALA A O 1
ATOM 630 N N . GLY A 1 87 ? 29.740 -14.243 -8.575 1.00 50.84 87 GLY A N 1
ATOM 631 C CA . GLY A 1 87 ? 30.558 -13.264 -9.307 1.00 50.84 87 GLY A CA 1
ATOM 632 C C . GLY A 1 87 ? 31.795 -12.797 -8.520 1.00 50.84 87 GLY A C 1
ATOM 633 O O . GLY A 1 87 ? 32.094 -11.605 -8.461 1.00 50.84 87 GLY A O 1
ATOM 634 N N . GLN A 1 88 ? 32.484 -13.719 -7.849 1.00 52.28 88 GLN A N 1
ATOM 635 C CA . GLN A 1 88 ? 33.720 -13.462 -7.129 1.00 52.28 88 GLN A CA 1
ATOM 636 C C . GLN A 1 88 ? 34.838 -13.297 -8.171 1.00 52.28 88 GLN A C 1
ATOM 638 O O . GLN A 1 88 ? 34.981 -14.169 -9.032 1.00 52.28 88 GLN A O 1
ATOM 643 N N . PRO A 1 89 ? 35.616 -12.197 -8.152 1.00 50.72 89 PRO A N 1
ATOM 644 C CA . PRO A 1 89 ? 36.761 -12.073 -9.041 1.00 50.72 89 PRO A CA 1
ATOM 645 C C . PRO A 1 89 ? 37.692 -13.263 -8.805 1.00 50.72 89 PRO A C 1
ATOM 647 O O . PRO A 1 89 ? 37.904 -13.674 -7.663 1.00 50.72 89 PRO A O 1
ATOM 650 N N . ASP A 1 90 ? 38.189 -13.815 -9.907 1.00 52.56 90 ASP A N 1
ATOM 651 C CA . ASP A 1 90 ? 39.115 -14.940 -9.972 1.00 52.56 90 ASP A CA 1
ATOM 652 C C . ASP A 1 90 ? 40.122 -14.940 -8.794 1.00 52.56 90 ASP A C 1
ATOM 654 O O . ASP A 1 90 ? 40.899 -13.990 -8.653 1.00 52.56 90 ASP A O 1
ATOM 658 N N . PRO A 1 91 ? 40.141 -15.971 -7.922 1.00 49.59 91 PRO A N 1
ATOM 659 C CA . PRO A 1 91 ? 41.094 -16.052 -6.817 1.00 49.59 91 PRO A CA 1
ATOM 660 C C . PRO A 1 91 ? 42.530 -16.340 -7.283 1.00 49.59 91 PRO A C 1
ATOM 662 O O . PRO A 1 91 ? 43.427 -16.449 -6.447 1.00 49.59 91 PRO A O 1
ATOM 665 N N . THR A 1 92 ? 42.791 -16.444 -8.590 1.00 56.22 92 THR A N 1
ATOM 666 C CA . THR A 1 92 ? 44.141 -16.620 -9.139 1.00 56.22 92 THR A CA 1
ATOM 667 C C . THR A 1 92 ? 44.806 -15.308 -9.563 1.00 56.22 92 THR A C 1
ATOM 669 O O . THR A 1 92 ? 45.549 -15.233 -10.536 1.00 56.22 92 THR A O 1
ATOM 672 N N . GLY A 1 93 ? 44.673 -14.278 -8.724 1.00 48.53 93 GLY A N 1
ATOM 673 C CA . GLY A 1 93 ? 45.761 -13.323 -8.519 1.00 48.53 93 GLY A CA 1
ATOM 674 C C . GLY A 1 93 ? 46.926 -14.048 -7.846 1.00 48.53 93 GLY A C 1
ATOM 675 O O . GLY A 1 93 ? 47.036 -14.076 -6.624 1.00 48.53 93 GLY A O 1
ATOM 676 N N . GLN A 1 94 ? 47.739 -14.715 -8.657 1.00 49.81 94 GLN A N 1
ATOM 677 C CA . GLN A 1 94 ? 48.914 -15.486 -8.276 1.00 49.81 94 GLN A CA 1
ATOM 678 C C . GLN A 1 94 ? 49.929 -14.581 -7.551 1.00 49.81 94 GLN A C 1
ATOM 680 O O . GLN A 1 94 ? 50.811 -13.993 -8.166 1.00 49.81 94 GLN A O 1
ATOM 685 N N . SER A 1 95 ? 49.797 -14.445 -6.230 1.00 47.25 95 SER A N 1
ATOM 686 C CA . SER A 1 95 ? 50.914 -14.043 -5.377 1.00 47.25 95 SER A CA 1
ATOM 687 C C . SER A 1 95 ? 51.894 -15.209 -5.319 1.00 47.25 95 SER A C 1
ATOM 689 O O . SER A 1 95 ? 51.583 -16.280 -4.796 1.00 47.25 95 SER A O 1
ATOM 691 N N . ASP A 1 96 ? 53.062 -14.983 -5.905 1.00 52.84 96 ASP A N 1
ATOM 692 C CA . ASP A 1 96 ? 54.212 -15.876 -5.925 1.00 52.84 96 ASP A CA 1
ATOM 693 C C . ASP A 1 96 ? 54.511 -16.434 -4.509 1.00 52.84 96 ASP A C 1
ATOM 695 O O . ASP A 1 96 ? 54.657 -15.658 -3.558 1.00 52.84 96 ASP A O 1
ATOM 699 N N . PRO A 1 97 ? 54.625 -17.761 -4.305 1.00 47.50 97 PRO A N 1
ATOM 700 C CA . PRO A 1 97 ? 54.891 -18.347 -2.986 1.00 47.50 97 PRO A CA 1
ATOM 701 C C . PRO A 1 97 ? 56.315 -18.089 -2.447 1.00 47.50 97 PRO A C 1
ATOM 703 O O . PRO A 1 97 ? 56.661 -18.585 -1.373 1.00 47.50 97 PRO A O 1
ATOM 706 N N . ALA A 1 98 ? 57.147 -17.309 -3.145 1.00 50.84 98 ALA A N 1
ATOM 707 C CA . ALA A 1 98 ? 58.538 -17.055 -2.772 1.00 50.84 98 ALA A CA 1
ATOM 708 C C . ALA A 1 98 ? 58.728 -16.064 -1.601 1.00 50.84 98 ALA A C 1
ATOM 710 O O . ALA A 1 98 ? 59.777 -16.085 -0.956 1.00 50.84 98 ALA A O 1
ATOM 711 N N . GLU A 1 99 ? 57.740 -15.230 -1.256 1.00 47.56 99 GLU A N 1
ATOM 712 C CA . GLU A 1 99 ? 57.944 -14.156 -0.262 1.00 47.56 99 GLU A CA 1
ATOM 713 C C . GLU A 1 99 ? 57.732 -14.575 1.207 1.00 47.56 99 GLU A C 1
ATOM 715 O O . GLU A 1 99 ? 58.079 -13.830 2.125 1.00 47.56 99 GLU A O 1
ATOM 720 N N . ARG A 1 100 ? 57.213 -15.782 1.488 1.00 45.53 100 ARG A N 1
ATOM 721 C CA . ARG A 1 100 ? 56.900 -16.204 2.875 1.00 45.53 100 ARG A CA 1
ATOM 722 C C . ARG A 1 100 ? 58.047 -16.852 3.652 1.00 45.53 100 ARG A C 1
ATOM 724 O O . ARG A 1 100 ? 57.896 -17.094 4.848 1.00 45.53 100 ARG A O 1
ATOM 731 N N . SER A 1 101 ? 59.191 -17.121 3.026 1.00 44.62 101 SER A N 1
ATOM 732 C CA . SER A 1 101 ? 60.223 -17.989 3.615 1.00 44.62 101 SER A CA 1
ATOM 733 C C . SER A 1 101 ? 61.347 -17.269 4.384 1.00 44.62 101 SER A C 1
ATOM 735 O O . SER A 1 101 ? 62.424 -17.841 4.541 1.00 44.62 101 SER A O 1
ATOM 737 N N . ALA A 1 102 ? 61.131 -16.043 4.883 1.00 52.72 102 ALA A N 1
ATOM 738 C CA . ALA A 1 102 ? 62.190 -15.254 5.535 1.00 52.72 102 ALA A CA 1
ATOM 739 C C . ALA A 1 102 ? 61.998 -14.930 7.033 1.00 52.72 102 ALA A C 1
ATOM 741 O O . ALA A 1 102 ? 62.853 -14.259 7.604 1.00 52.72 102 ALA A O 1
ATOM 742 N N . LEU A 1 103 ? 60.949 -15.405 7.720 1.00 45.19 103 LEU A N 1
ATOM 743 C CA . LEU A 1 103 ? 60.773 -15.075 9.148 1.00 45.19 103 LEU A CA 1
ATOM 744 C C . LEU A 1 103 ? 60.340 -16.255 10.026 1.00 45.19 103 LEU A C 1
ATOM 746 O O . LEU A 1 103 ? 59.444 -16.145 10.857 1.00 45.19 103 LEU A O 1
ATOM 750 N N . THR A 1 104 ? 61.002 -17.403 9.878 1.00 55.06 104 THR A N 1
ATOM 751 C CA . THR A 1 104 ? 60.993 -18.448 10.913 1.00 55.06 104 THR A CA 1
ATOM 752 C C . THR A 1 104 ? 62.315 -18.399 11.668 1.00 55.06 104 THR A C 1
ATOM 754 O O . THR A 1 104 ? 63.282 -19.073 11.327 1.00 55.06 104 THR A O 1
ATOM 757 N N . GLY A 1 105 ? 62.361 -17.558 12.700 1.00 43.09 105 GLY A N 1
ATOM 758 C CA . GLY A 1 105 ? 63.506 -17.441 13.590 1.00 43.09 105 GLY A CA 1
ATOM 759 C C . GLY A 1 105 ? 63.077 -17.111 15.015 1.00 43.09 105 GLY A C 1
ATOM 760 O O . GLY A 1 105 ? 62.715 -15.977 15.291 1.00 43.09 105 GLY A O 1
ATOM 761 N N . ARG A 1 106 ? 63.245 -18.103 15.904 1.00 45.88 106 ARG A N 1
ATOM 762 C CA . ARG A 1 106 ? 63.274 -18.042 17.386 1.00 45.88 106 ARG A CA 1
ATOM 763 C C . ARG A 1 106 ? 61.907 -17.957 18.091 1.00 45.88 106 ARG A C 1
ATOM 765 O O . ARG A 1 106 ? 61.200 -16.974 17.976 1.00 45.88 106 ARG A O 1
ATOM 772 N N . SER A 1 107 ? 61.433 -19.030 18.731 1.00 42.66 107 SER A N 1
ATOM 773 C CA . SER A 1 107 ? 61.889 -19.639 20.004 1.00 42.66 107 SER A CA 1
ATOM 774 C C . SER A 1 107 ? 61.456 -18.845 21.245 1.00 42.66 107 SER A C 1
ATOM 776 O O . SER A 1 107 ? 61.891 -17.713 21.431 1.00 42.66 107 SER A O 1
ATOM 778 N N . GLY A 1 108 ? 60.647 -19.473 22.111 1.00 39.31 108 GLY A N 1
ATOM 779 C CA . GLY A 1 108 ? 60.358 -18.988 23.466 1.00 39.31 108 GLY A CA 1
ATOM 780 C C . GLY A 1 108 ? 59.099 -19.586 24.108 1.00 39.31 108 GLY A C 1
ATOM 781 O O . GLY A 1 108 ? 58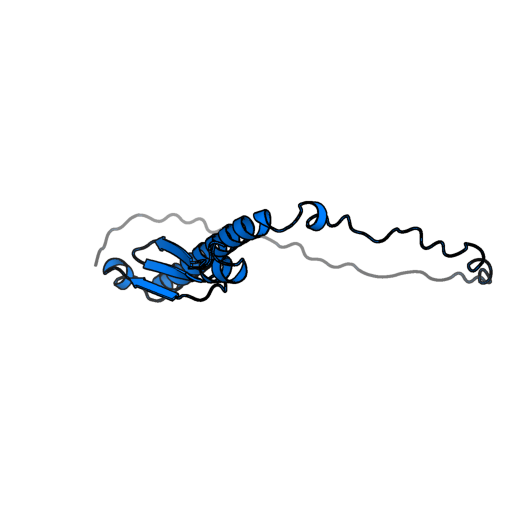.010 -19.051 23.952 1.00 39.31 108 GLY A O 1
ATOM 782 N N . LEU A 1 109 ? 59.261 -20.685 24.853 1.00 48.47 109 LEU A N 1
ATOM 783 C CA . LEU A 1 109 ? 58.296 -21.214 25.830 1.00 48.47 109 LEU A CA 1
ATOM 784 C C . LEU A 1 109 ? 57.925 -20.165 26.899 1.00 48.47 109 LEU A C 1
ATOM 786 O O . LEU A 1 109 ? 58.833 -19.493 27.377 1.00 48.47 109 LEU A O 1
ATOM 790 N N . ALA A 1 110 ? 56.669 -20.147 27.377 1.00 39.41 110 ALA A N 1
ATOM 791 C CA . ALA A 1 110 ? 56.311 -20.178 28.813 1.00 39.41 110 ALA A CA 1
ATOM 792 C C . ALA A 1 110 ? 54.835 -19.815 29.096 1.00 39.41 110 ALA A C 1
ATOM 794 O O . ALA A 1 110 ? 54.316 -18.838 28.576 1.00 39.41 110 ALA A O 1
ATOM 795 N N . GLY A 1 111 ? 54.233 -20.532 30.057 1.00 34.69 111 GLY A N 1
ATOM 796 C CA . GLY A 1 111 ? 53.306 -19.943 31.040 1.00 34.69 111 GLY A CA 1
ATOM 797 C C . GLY A 1 111 ? 51.813 -20.007 30.699 1.00 34.69 111 GLY A C 1
ATOM 798 O O . GLY A 1 111 ? 51.290 -19.134 30.032 1.00 34.69 111 GLY A O 1
ATOM 799 N N . ARG A 1 112 ? 51.102 -21.091 31.029 1.00 43.66 112 ARG A N 1
ATOM 800 C CA . ARG A 1 112 ? 50.310 -21.296 32.267 1.00 43.66 112 ARG A CA 1
ATOM 801 C C . ARG A 1 112 ? 49.180 -20.279 32.556 1.00 43.66 112 ARG A C 1
ATOM 803 O O . ARG A 1 112 ? 49.445 -19.132 32.872 1.00 43.66 112 ARG A O 1
ATOM 810 N N . ARG A 1 113 ? 47.992 -20.882 32.748 1.00 39.00 113 ARG A N 1
ATOM 811 C CA . ARG A 1 113 ? 46.913 -20.580 33.718 1.00 39.00 113 ARG A CA 1
ATOM 812 C C . ARG A 1 113 ? 46.026 -19.348 33.501 1.00 39.00 113 ARG A C 1
ATOM 814 O O . ARG A 1 113 ? 46.454 -18.223 33.703 1.00 39.00 113 ARG A O 1
ATOM 821 N N . GLY A 1 114 ? 44.725 -19.641 33.460 1.00 35.84 114 GLY A N 1
ATOM 822 C CA . GLY A 1 114 ? 43.771 -19.042 34.393 1.00 35.84 114 GLY A CA 1
ATOM 823 C C . GLY A 1 114 ? 42.473 -18.543 33.768 1.00 35.84 114 GLY A C 1
ATOM 824 O O . GLY A 1 114 ? 42.507 -17.897 32.731 1.00 35.84 114 GLY A O 1
ATOM 825 N N . ALA A 1 115 ? 41.384 -18.772 34.511 1.00 36.47 115 ALA A N 1
ATOM 826 C CA . ALA A 1 115 ? 40.041 -18.200 34.372 1.00 36.47 115 ALA A CA 1
ATOM 827 C C . ALA A 1 115 ? 39.171 -18.834 33.262 1.00 36.47 115 ALA A C 1
ATOM 829 O O . ALA A 1 115 ? 39.623 -19.032 32.147 1.00 36.47 115 ALA A O 1
ATOM 830 N N . VAL A 1 116 ? 37.910 -19.210 33.491 1.00 48.34 116 VAL A N 1
ATOM 831 C CA . VAL A 1 116 ? 36.914 -18.611 34.388 1.00 48.34 116 VAL A CA 1
ATOM 832 C C . VAL A 1 116 ? 35.873 -19.674 34.757 1.00 48.34 116 VAL A C 1
ATOM 834 O O . VAL A 1 116 ? 35.232 -20.249 33.882 1.00 48.34 116 VAL A O 1
ATOM 837 N N . GLU A 1 117 ? 35.673 -19.894 36.054 1.00 44.81 117 GLU A N 1
ATOM 838 C CA . GLU A 1 117 ? 34.352 -20.244 36.570 1.00 44.81 117 GLU A CA 1
ATOM 839 C C . GLU A 1 117 ? 33.435 -19.034 36.369 1.00 44.81 117 GLU A C 1
ATOM 841 O O . GLU A 1 117 ? 33.799 -17.920 36.761 1.00 44.81 117 GLU A O 1
ATOM 846 N N . ARG A 1 118 ? 32.227 -19.246 35.841 1.00 40.41 118 ARG A N 1
ATOM 847 C CA . ARG A 1 118 ? 31.064 -18.516 36.350 1.00 40.41 118 ARG A CA 1
ATOM 848 C C . ARG A 1 118 ? 29.757 -19.270 36.090 1.00 40.41 118 ARG A C 1
ATOM 850 O O . ARG A 1 118 ? 29.441 -19.636 34.963 1.00 40.41 118 ARG A O 1
ATOM 857 N N . LEU A 1 119 ? 29.066 -19.469 37.207 1.00 44.97 119 LEU A N 1
ATOM 858 C CA . LEU A 1 119 ? 27.648 -19.750 37.435 1.00 44.97 119 LEU A CA 1
ATOM 859 C C . LEU A 1 119 ? 26.777 -18.831 36.539 1.00 44.97 119 LEU A C 1
ATOM 861 O O . LEU A 1 119 ? 27.228 -17.762 36.144 1.00 44.97 119 LEU A O 1
ATOM 865 N N . ASP A 1 120 ? 25.597 -19.225 36.068 1.00 42.88 120 ASP A N 1
ATOM 866 C CA . ASP A 1 120 ? 24.392 -19.308 36.892 1.00 42.88 120 ASP A CA 1
ATOM 867 C C . ASP A 1 120 ? 23.349 -20.254 36.283 1.00 42.88 120 ASP A C 1
ATOM 869 O O . ASP A 1 120 ? 22.958 -20.152 35.117 1.00 42.88 120 ASP A O 1
ATOM 873 N N . ALA A 1 121 ? 22.868 -21.159 37.131 1.00 44.00 121 ALA A N 1
ATOM 874 C CA . ALA A 1 121 ? 21.643 -21.903 36.927 1.00 44.00 121 ALA A CA 1
ATOM 875 C C . ALA A 1 121 ? 20.456 -20.960 37.171 1.00 44.00 121 ALA A C 1
ATOM 877 O O . ALA A 1 121 ? 20.273 -20.459 38.278 1.00 44.00 121 ALA A O 1
ATOM 878 N N . VAL A 1 122 ? 19.628 -20.734 36.150 1.00 46.19 122 VAL A N 1
ATOM 879 C CA . VAL A 1 122 ? 18.312 -20.117 36.344 1.00 46.19 122 VAL A CA 1
ATOM 880 C C . VAL A 1 122 ? 17.402 -21.143 37.014 1.00 46.19 122 VAL A C 1
ATOM 882 O O . VAL A 1 122 ? 16.878 -22.066 36.388 1.00 46.19 122 VAL A O 1
ATOM 885 N N . GLU A 1 123 ? 17.248 -20.969 38.319 1.00 44.22 123 GLU A N 1
ATOM 886 C CA . GLU A 1 123 ? 16.211 -21.579 39.134 1.00 44.22 123 GLU A CA 1
ATOM 887 C C . GLU A 1 123 ? 14.834 -21.100 38.634 1.00 44.22 123 GLU A C 1
ATOM 889 O O . GLU A 1 123 ? 14.535 -19.905 38.610 1.00 44.22 123 GLU A O 1
ATOM 894 N N . ARG A 1 124 ? 13.989 -22.037 38.185 1.00 48.88 124 ARG A N 1
ATOM 895 C CA . ARG A 1 124 ? 12.558 -21.805 37.930 1.00 48.88 124 ARG A CA 1
ATOM 896 C C . ARG A 1 124 ? 11.786 -22.048 39.228 1.00 48.88 124 ARG A C 1
ATOM 898 O O . ARG A 1 124 ? 11.740 -23.199 39.658 1.00 48.88 124 ARG A O 1
ATOM 905 N N . PRO A 1 125 ? 11.032 -21.066 39.741 1.00 44.84 125 PRO A N 1
ATOM 906 C CA . PRO A 1 125 ? 9.854 -21.363 40.536 1.00 44.84 125 PRO A CA 1
ATOM 907 C C . PRO A 1 125 ? 8.599 -21.012 39.731 1.00 44.84 125 PRO A C 1
ATOM 909 O O . PRO A 1 125 ? 8.310 -19.851 39.459 1.00 44.84 125 PRO A O 1
ATOM 912 N N . ALA A 1 126 ? 7.822 -22.027 39.359 1.00 42.41 126 ALA A N 1
ATOM 913 C CA . ALA A 1 126 ? 6.423 -21.841 38.991 1.00 42.41 126 ALA A CA 1
ATOM 914 C C . ALA A 1 126 ? 5.584 -22.789 39.844 1.00 42.41 126 ALA A C 1
ATOM 916 O O . ALA A 1 126 ? 5.343 -23.936 39.480 1.00 42.41 126 ALA A O 1
ATOM 917 N N . ALA A 1 127 ? 5.167 -22.287 41.002 1.00 43.16 127 ALA A N 1
ATOM 918 C CA . ALA A 1 127 ? 4.080 -22.850 41.778 1.00 43.16 127 ALA A CA 1
ATOM 919 C C . ALA A 1 127 ? 3.157 -21.702 42.197 1.00 43.16 127 ALA A C 1
ATOM 921 O O . ALA A 1 127 ? 3.440 -20.983 43.150 1.00 43.16 127 ALA A O 1
ATOM 922 N N . VAL A 1 128 ? 2.049 -21.539 41.475 1.00 48.97 128 VAL A N 1
ATOM 923 C CA . VAL A 1 128 ? 0.798 -21.068 42.073 1.00 48.97 128 VAL A CA 1
ATOM 924 C C . VAL A 1 128 ? -0.366 -21.730 41.339 1.00 48.97 128 VAL A C 1
ATOM 926 O O . VAL A 1 128 ? -0.933 -21.225 40.380 1.00 48.97 128 VAL A O 1
ATOM 929 N N . GLU A 1 129 ? -0.690 -22.933 41.792 1.00 43.72 129 GLU A N 1
ATOM 930 C CA . GLU A 1 129 ? -2.047 -23.452 41.687 1.00 43.72 129 GLU A CA 1
ATOM 9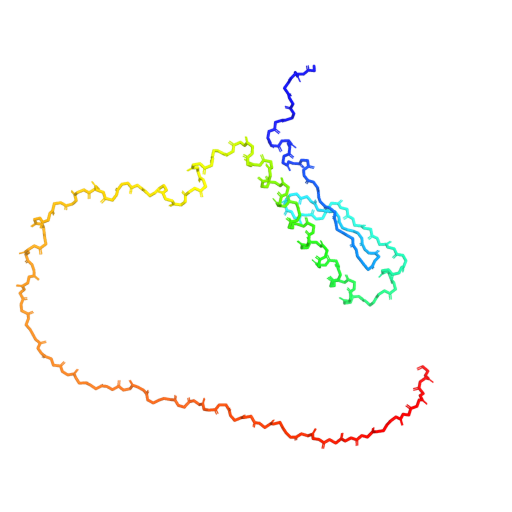31 C C . GLU A 1 129 ? -2.895 -22.698 42.715 1.00 43.72 129 GLU A C 1
ATOM 933 O O . GLU A 1 129 ? -2.627 -22.784 43.915 1.00 43.72 129 GLU A O 1
ATOM 938 N N . ARG A 1 130 ? -3.940 -22.000 42.263 1.00 44.38 130 ARG A N 1
ATOM 939 C CA . ARG A 1 130 ? -5.227 -22.034 42.965 1.00 44.38 130 ARG A CA 1
ATOM 940 C C . ARG A 1 130 ? -6.402 -21.898 41.986 1.00 44.38 130 ARG A C 1
ATOM 942 O O . ARG A 1 130 ? -6.442 -20.931 41.228 1.00 44.38 130 ARG A O 1
ATOM 949 N N . PRO A 1 131 ? -7.375 -22.825 42.046 1.00 47.16 131 PRO A N 1
ATOM 950 C CA . PRO A 1 131 ? -8.633 -22.754 41.318 1.00 47.16 131 PRO A CA 1
ATOM 951 C C . PRO A 1 131 ? -9.636 -21.878 42.083 1.00 47.16 131 PRO A C 1
ATOM 953 O O . PRO A 1 131 ? -9.607 -21.814 43.313 1.00 47.16 131 PRO A O 1
ATOM 956 N N . GLY A 1 132 ? -10.555 -21.227 41.369 1.00 40.12 132 GLY A N 1
ATOM 957 C CA . GLY A 1 132 ? -11.574 -20.398 42.013 1.00 40.12 132 GLY A CA 1
ATOM 958 C C . GLY A 1 132 ? -12.599 -19.788 41.063 1.00 40.12 132 GLY A C 1
ATOM 959 O O . GLY A 1 132 ? -12.519 -18.610 40.762 1.00 40.12 132 GLY A O 1
ATOM 960 N N . ALA A 1 133 ? -13.535 -20.632 40.629 1.00 41.81 133 ALA A N 1
ATOM 961 C CA . ALA A 1 133 ? -14.965 -20.381 40.425 1.00 41.81 133 ALA A CA 1
ATOM 962 C C . ALA A 1 133 ? -15.479 -19.117 39.688 1.00 41.81 133 ALA A C 1
ATOM 964 O O . ALA A 1 133 ? -15.303 -17.974 40.091 1.00 41.81 133 ALA A O 1
ATOM 965 N N . ALA A 1 134 ? -16.283 -19.427 38.668 1.00 45.97 134 ALA A N 1
ATOM 966 C CA . ALA A 1 134 ? -17.331 -18.645 38.021 1.00 45.97 134 ALA A CA 1
ATOM 967 C C . ALA A 1 134 ? -18.100 -17.629 38.896 1.00 45.97 134 ALA A C 1
ATOM 969 O O . ALA A 1 134 ? -18.478 -17.918 40.030 1.00 45.97 134 ALA A O 1
ATOM 970 N N . GLY A 1 135 ? -18.478 -16.505 38.275 1.00 38.62 135 GLY A N 1
ATOM 971 C CA . GLY A 1 135 ? -19.516 -15.597 38.768 1.00 38.62 135 GLY A CA 1
ATOM 972 C C . GLY A 1 135 ? -19.793 -14.436 37.792 1.00 38.62 135 GLY A C 1
ATOM 973 O O . GLY A 1 135 ? -18.843 -13.743 37.441 1.00 38.62 135 GLY A O 1
ATOM 974 N N . PRO A 1 136 ? -21.045 -14.221 37.335 1.00 54.94 136 PRO A N 1
ATOM 975 C CA . PRO A 1 136 ? -21.402 -13.259 36.285 1.00 54.94 136 PRO A CA 1
ATOM 976 C C . PRO A 1 136 ? -21.844 -11.890 36.836 1.00 54.94 136 PRO A C 1
ATOM 978 O O . PRO A 1 136 ? -22.731 -11.832 37.683 1.00 54.94 136 PRO A O 1
ATOM 981 N N . TRP A 1 137 ? -21.261 -10.802 36.323 1.00 46.97 137 TRP A N 1
ATOM 982 C CA . TRP A 1 137 ? -21.723 -9.400 36.419 1.00 46.97 137 TRP A CA 1
ATOM 983 C C . TRP A 1 137 ? -20.727 -8.555 35.585 1.00 46.97 137 TRP A C 1
ATOM 985 O O . TRP A 1 137 ? -19.575 -8.435 35.970 1.00 46.97 137 TRP A O 1
ATOM 995 N N . ALA A 1 138 ? -20.935 -8.128 34.335 1.00 46.75 138 ALA A N 1
ATOM 996 C CA . ALA A 1 138 ? -22.035 -7.424 33.671 1.00 46.75 138 ALA A CA 1
ATOM 997 C C . ALA A 1 138 ? -22.396 -6.102 34.354 1.00 46.75 138 ALA A C 1
ATOM 999 O O . ALA A 1 138 ? -23.363 -6.113 35.100 1.00 46.75 138 ALA A O 1
ATOM 1000 N N . TRP A 1 139 ? -21.609 -5.038 34.109 1.00 59.38 139 TRP A N 1
ATOM 1001 C CA . TRP A 1 139 ? -22.026 -3.726 33.565 1.00 59.38 139 TRP A CA 1
ATOM 1002 C C . TRP A 1 139 ? -20.834 -3.088 32.842 1.00 59.38 139 TRP A C 1
ATOM 1004 O O . TRP A 1 139 ? -19.719 -3.150 33.408 1.00 59.38 139 TRP A O 1
#

Foldseek 3Di:
DDPDPDDLVRQQQPQKFWFDDQQKIFIAHQVLHTPDIDGDPRLVPDDPVVNVVRVVVRSVVRNVVSVVSNVVSVVVPDDPVVVDPVPDPDPPPDPDPPPPPDPPDDDDDDDDDDDDDDDDDPDDDDDDDDDDDDDDDDD